Protein AF-A0A935S5H2-F1 (afdb_monomer)

Secondary structure (DSSP, 8-state):
-EE-STTTTT-S---HHHHHHHHHH-SS--EEES---SHHHHHHHHHHS--SEE--SGGGEEE-TTS-EEE-PPPHHHH---

Solvent-accessible surface area (backbone atoms only — not comparable to full-atom values): 4832 Å² total; per-residue (Å²): 110,47,71,34,72,90,29,44,87,64,46,81,20,56,54,50,68,65,47,26,55,49,45,76,72,46,98,63,86,37,30,42,28,26,8,50,51,53,57,66,35,54,34,46,42,46,75,74,29,67,35,71,42,74,58,80,56,69,64,31,49,49,73,49,94,98,59,72,75,47,79,54,77,82,56,64,78,72,50,56,83,131

Structure (mmCIF, N/CA/C/O backbone):
data_AF-A0A935S5H2-F1
#
_entry.id   AF-A0A935S5H2-F1
#
loop_
_atom_site.group_PDB
_atom_site.id
_atom_site.type_symbol
_atom_site.label_atom_id
_atom_site.label_alt_id
_atom_site.label_comp_id
_atom_site.label_asym_id
_atom_site.label_entity_id
_atom_site.label_seq_id
_atom_site.pdbx_PDB_ins_code
_atom_site.Cartn_x
_atom_site.Cartn_y
_atom_site.Cartn_z
_a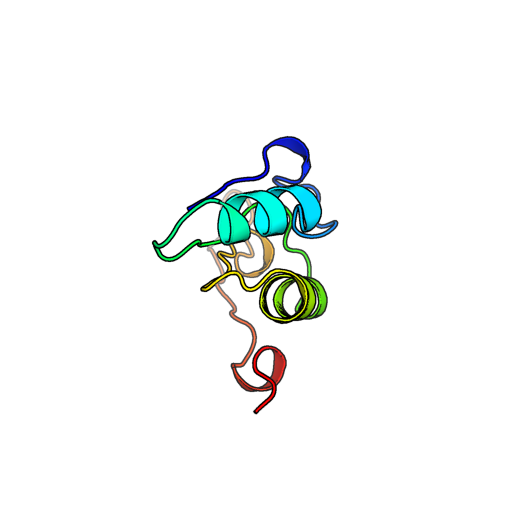tom_site.occupancy
_atom_site.B_iso_or_equiv
_atom_site.auth_seq_id
_atom_site.auth_comp_id
_atom_site.auth_asym_id
_atom_site.auth_atom_id
_atom_site.pdbx_PDB_model_num
ATOM 1 N N . MET A 1 1 ? -11.089 -3.174 -2.800 1.00 92.38 1 MET A N 1
ATOM 2 C CA . MET A 1 1 ? -9.790 -2.518 -3.062 1.00 92.38 1 MET A CA 1
ATOM 3 C C . MET A 1 1 ? -10.075 -1.090 -3.475 1.00 92.38 1 MET A C 1
ATOM 5 O O . MET A 1 1 ? -11.004 -0.893 -4.248 1.00 92.38 1 MET A O 1
ATOM 9 N N . VAL A 1 2 ? -9.330 -0.134 -2.930 1.00 95.44 2 VAL A N 1
ATOM 10 C CA . VAL A 1 2 ? -9.421 1.297 -3.233 1.00 95.44 2 VAL A CA 1
ATOM 11 C C . VAL A 1 2 ? -8.114 1.698 -3.900 1.00 95.44 2 VAL A C 1
ATOM 13 O O . VAL A 1 2 ? -7.049 1.380 -3.377 1.00 95.44 2 VAL A O 1
ATOM 16 N N . GLN A 1 3 ? -8.212 2.348 -5.056 1.00 96.94 3 GLN A N 1
ATOM 17 C CA . GLN A 1 3 ? -7.074 2.886 -5.792 1.00 96.94 3 GLN A CA 1
ATOM 18 C C . GLN A 1 3 ? -7.140 4.408 -5.727 1.00 96.94 3 GLN A C 1
ATOM 20 O O . GLN A 1 3 ? -8.118 4.986 -6.204 1.00 96.94 3 GLN A O 1
ATOM 25 N N . SER A 1 4 ? -6.114 5.045 -5.166 1.00 96.44 4 SER A N 1
ATOM 26 C CA . SER A 1 4 ? -5.933 6.486 -5.333 1.00 96.44 4 SER A CA 1
ATOM 27 C C . SER A 1 4 ? -5.435 6.742 -6.747 1.00 96.44 4 SER A C 1
ATOM 29 O O . SER A 1 4 ? -4.359 6.277 -7.115 1.00 96.44 4 SER A O 1
ATOM 31 N N . VAL A 1 5 ? -6.241 7.436 -7.549 1.00 97.06 5 VAL A N 1
ATOM 32 C CA . VAL A 1 5 ? -5.840 7.854 -8.899 1.00 97.06 5 VAL A CA 1
ATOM 33 C C . VAL A 1 5 ? -4.801 8.970 -8.812 1.00 97.06 5 VAL A C 1
ATOM 35 O O . VAL A 1 5 ? -3.841 8.955 -9.574 1.00 97.06 5 VAL A O 1
ATOM 38 N N . ASP A 1 6 ? -4.963 9.888 -7.858 1.00 96.88 6 ASP A N 1
ATOM 39 C CA . ASP A 1 6 ? -4.080 11.042 -7.680 1.00 96.88 6 ASP A CA 1
ATOM 40 C C . ASP A 1 6 ? -2.667 10.630 -7.254 1.00 96.88 6 ASP A C 1
ATOM 42 O O . ASP A 1 6 ? -1.685 11.192 -7.739 1.00 96.88 6 ASP A O 1
ATOM 46 N N . ASN A 1 7 ? -2.551 9.598 -6.413 1.00 97.19 7 ASN A N 1
ATOM 47 C CA . ASN A 1 7 ? -1.255 9.105 -5.953 1.00 97.19 7 ASN A CA 1
ATOM 48 C C . ASN A 1 7 ? -0.696 7.971 -6.828 1.00 97.19 7 ASN A C 1
ATOM 50 O O . ASN A 1 7 ? 0.425 7.513 -6.593 1.00 97.19 7 ASN A O 1
ATOM 54 N N . ASP A 1 8 ? -1.426 7.468 -7.828 1.00 97.19 8 ASP A N 1
ATOM 55 C CA . ASP A 1 8 ? -0.933 6.332 -8.605 1.00 97.19 8 ASP A CA 1
ATOM 56 C C . ASP A 1 8 ? 0.335 6.686 -9.392 1.00 97.19 8 ASP A C 1
ATOM 58 O O . ASP A 1 8 ? 0.405 7.668 -10.127 1.00 97.19 8 ASP A O 1
ATOM 62 N N . GLY A 1 9 ? 1.374 5.868 -9.229 1.00 95.62 9 GLY A N 1
ATOM 63 C CA . GLY A 1 9 ? 2.669 6.092 -9.870 1.00 95.62 9 GLY A CA 1
ATOM 64 C C . GLY A 1 9 ? 3.476 7.298 -9.367 1.00 95.62 9 GLY A C 1
ATOM 65 O O . GLY A 1 9 ? 4.549 7.535 -9.921 1.00 95.62 9 GLY A O 1
ATOM 66 N N . THR A 1 10 ? 3.034 8.025 -8.331 1.00 97.62 10 THR A N 1
ATOM 67 C CA . THR A 1 10 ? 3.775 9.188 -7.793 1.00 97.62 10 THR A CA 1
ATOM 68 C C . THR A 1 10 ? 4.955 8.795 -6.913 1.00 97.62 10 THR A C 1
ATOM 70 O O . THR A 1 10 ? 5.935 9.528 -6.845 1.00 97.62 10 THR A O 1
ATOM 73 N N . TRP A 1 11 ? 4.891 7.614 -6.285 1.00 97.44 11 TRP A N 1
ATOM 74 C CA . TRP A 1 11 ? 5.845 7.139 -5.271 1.00 97.44 11 TRP A CA 1
ATOM 75 C C . TRP A 1 11 ? 5.836 7.945 -3.963 1.00 97.44 11 TRP A C 1
ATOM 77 O O . TRP A 1 11 ? 6.732 7.767 -3.138 1.00 97.44 11 TRP A O 1
ATOM 87 N N . GLU A 1 12 ? 4.823 8.784 -3.738 1.00 97.81 12 GLU A N 1
ATOM 88 C CA . GLU A 1 12 ? 4.742 9.701 -2.588 1.00 97.81 12 GLU A CA 1
ATOM 89 C C . GLU A 1 12 ? 3.912 9.165 -1.408 1.00 97.81 12 GLU A C 1
ATOM 91 O O . GLU A 1 12 ? 3.807 9.815 -0.373 1.00 97.81 12 GLU A O 1
ATOM 96 N N . GLY A 1 13 ? 3.375 7.949 -1.517 1.00 97.50 13 GLY A N 1
ATOM 97 C CA . GLY A 1 13 ? 2.568 7.304 -0.480 1.00 97.50 13 GLY A C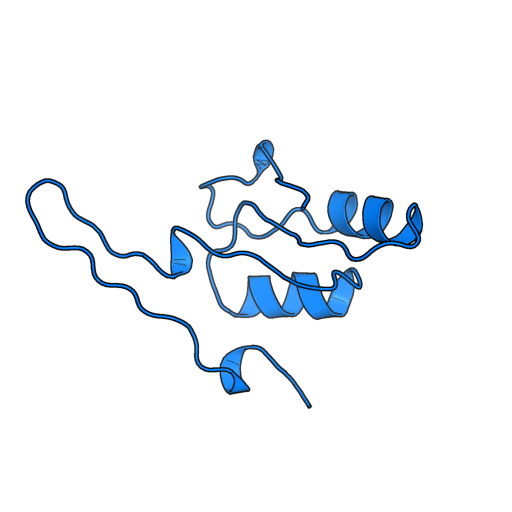A 1
ATOM 98 C C . GLY A 1 13 ? 1.126 7.063 -0.897 1.00 97.50 13 GLY A C 1
ATOM 99 O O . GLY A 1 13 ? 0.688 7.475 -1.967 1.00 97.50 13 GLY A O 1
ATOM 100 N N . TYR A 1 14 ? 0.402 6.344 -0.045 1.00 98.12 14 TYR A N 1
ATOM 101 C CA . TYR A 1 14 ? -1.025 6.095 -0.228 1.00 98.12 14 TYR A CA 1
ATOM 102 C C . TYR A 1 14 ? -1.846 7.346 0.091 1.00 98.12 14 TYR A C 1
ATOM 104 O O . TYR A 1 14 ? -1.360 8.288 0.718 1.00 98.12 14 TYR A O 1
ATOM 112 N N . ASP A 1 15 ? -3.106 7.336 -0.326 1.00 97.38 15 ASP A N 1
ATOM 113 C CA . ASP A 1 15 ? -4.086 8.323 0.112 1.00 97.38 15 ASP A CA 1
ATOM 114 C C . ASP A 1 15 ? -4.683 7.887 1.454 1.00 97.38 15 ASP A C 1
ATOM 116 O O . ASP A 1 15 ? -5.663 7.134 1.521 1.00 97.38 15 ASP A O 1
ATOM 120 N N . ASP A 1 16 ? -4.015 8.291 2.533 1.00 96.75 16 ASP A N 1
ATOM 121 C CA . ASP A 1 16 ? -4.365 7.870 3.888 1.00 96.75 16 ASP A CA 1
ATOM 122 C C . ASP A 1 16 ? -5.745 8.398 4.307 1.00 96.75 16 ASP A C 1
ATOM 124 O O . ASP A 1 16 ? -6.512 7.679 4.947 1.00 96.75 16 ASP A O 1
ATOM 128 N N . GLU A 1 17 ? -6.080 9.633 3.920 1.00 96.12 17 GLU A N 1
ATOM 129 C CA . GLU A 1 17 ? -7.331 10.290 4.301 1.00 96.12 17 GLU A CA 1
ATOM 130 C C . GLU A 1 17 ? -8.530 9.596 3.650 1.00 96.12 17 GLU A C 1
ATOM 132 O O . GLU A 1 17 ? -9.466 9.186 4.344 1.00 96.12 17 GLU A O 1
ATOM 137 N N . VAL A 1 18 ? -8.488 9.399 2.328 1.00 96.19 18 VAL A N 1
ATOM 138 C CA . VAL A 1 18 ? -9.564 8.709 1.607 1.00 96.19 18 VAL A CA 1
ATOM 139 C C . VAL A 1 18 ? -9.681 7.263 2.078 1.00 96.19 18 VAL A C 1
ATOM 141 O O . VAL A 1 18 ? -10.790 6.761 2.284 1.00 96.19 18 VAL A O 1
ATOM 144 N N . THR A 1 19 ? -8.550 6.590 2.301 1.00 97.69 19 THR A N 1
ATOM 145 C CA . THR A 1 19 ? -8.555 5.211 2.799 1.00 97.69 19 THR A CA 1
ATOM 146 C C . THR A 1 19 ? -9.214 5.125 4.174 1.00 97.69 19 THR A C 1
ATO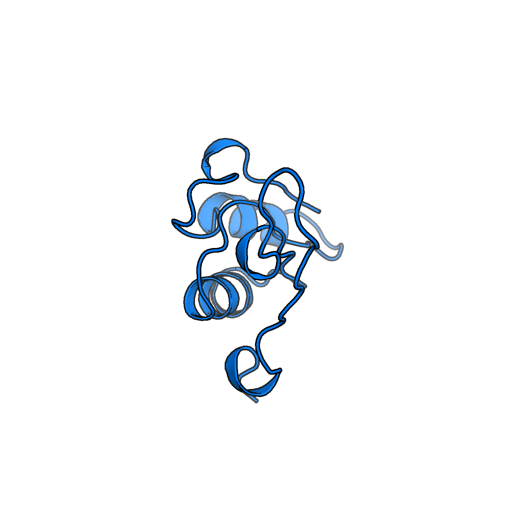M 148 O O . THR A 1 19 ? -10.100 4.292 4.364 1.00 97.69 19 THR A O 1
ATOM 151 N N . GLU A 1 20 ? -8.849 5.996 5.117 1.00 97.19 20 GLU A N 1
ATOM 152 C CA . GLU A 1 20 ? -9.425 6.013 6.465 1.00 97.19 20 GLU A CA 1
ATOM 153 C C . GLU A 1 20 ? -10.935 6.295 6.440 1.00 97.19 20 GLU A C 1
ATOM 155 O O . GLU A 1 20 ? -11.705 5.622 7.133 1.00 97.19 20 GLU A O 1
ATOM 160 N N . GLN A 1 21 ? -11.383 7.249 5.615 1.00 97.50 21 GLN A N 1
ATOM 161 C CA . GLN A 1 21 ? -12.809 7.545 5.451 1.00 97.50 21 GLN A CA 1
ATOM 162 C C . GLN A 1 21 ? -13.586 6.323 4.943 1.00 97.50 21 GLN A C 1
ATOM 164 O O . GLN A 1 21 ? -14.663 6.011 5.461 1.00 97.50 21 GLN A O 1
ATOM 169 N N . ILE A 1 22 ? -13.036 5.596 3.967 1.00 97.25 22 ILE A N 1
ATOM 170 C CA . ILE A 1 22 ? -13.675 4.398 3.414 1.00 97.25 22 ILE A CA 1
ATOM 171 C C . ILE A 1 22 ? -13.698 3.273 4.444 1.00 97.25 22 ILE A C 1
ATOM 173 O O . ILE A 1 22 ? -14.755 2.680 4.650 1.00 97.25 22 ILE A O 1
ATOM 177 N N . VAL A 1 23 ? -12.577 3.007 5.121 1.00 97.38 23 VAL A N 1
ATOM 178 C CA . VAL A 1 23 ? -12.484 1.976 6.168 1.00 97.38 23 VAL A CA 1
ATOM 179 C C . VAL A 1 23 ? -13.526 2.210 7.263 1.00 97.38 23 VAL A C 1
ATOM 181 O O . VAL A 1 23 ? -14.186 1.265 7.680 1.00 97.38 23 VAL A O 1
ATOM 184 N N . LYS A 1 24 ? -13.741 3.461 7.689 1.00 96.88 24 LYS A N 1
ATOM 185 C CA . LYS A 1 24 ? -14.770 3.805 8.689 1.00 96.88 24 LYS A CA 1
ATOM 186 C C . LYS A 1 24 ? -16.206 3.673 8.173 1.00 96.88 24 LYS A C 1
ATOM 188 O O . LYS A 1 24 ? -17.129 3.566 8.976 1.00 96.88 24 LYS A O 1
ATOM 193 N N . SER A 1 25 ? -16.404 3.708 6.857 1.00 98.06 25 SER A N 1
ATOM 194 C CA . SER A 1 25 ? -17.730 3.723 6.228 1.00 98.06 25 SER A CA 1
ATOM 195 C C . SER A 1 25 ? -18.261 2.333 5.873 1.00 98.06 25 SER A C 1
ATOM 197 O O . SER A 1 25 ? -19.441 2.198 5.546 1.00 98.06 25 SER A O 1
ATOM 199 N N . VAL A 1 26 ? -17.418 1.295 5.904 1.00 97.62 26 VAL A N 1
ATOM 200 C CA . VAL A 1 26 ? -17.789 -0.056 5.465 1.00 97.62 26 VAL A CA 1
ATOM 201 C C . VAL A 1 26 ? -17.393 -1.118 6.486 1.00 97.62 26 VAL A C 1
ATOM 203 O O . VAL A 1 26 ? -16.358 -1.033 7.131 1.00 97.62 26 VAL A O 1
ATOM 206 N N . ASN A 1 27 ? -18.196 -2.179 6.577 1.00 97.00 27 ASN A N 1
ATOM 207 C CA . ASN A 1 27 ? -17.932 -3.330 7.454 1.00 97.00 27 ASN A CA 1
ATOM 208 C C . ASN A 1 27 ? -17.270 -4.506 6.709 1.00 97.00 27 ASN A C 1
ATOM 210 O O . ASN A 1 27 ? -17.412 -5.659 7.112 1.00 97.00 27 ASN A O 1
ATOM 214 N N . ILE A 1 28 ? -16.605 -4.236 5.584 1.00 97.75 28 ILE A N 1
ATOM 215 C CA . ILE A 1 28 ? -15.908 -5.242 4.772 1.00 97.75 28 ILE A CA 1
ATOM 216 C C . ILE A 1 28 ? -14.415 -4.902 4.669 1.00 97.75 28 ILE A C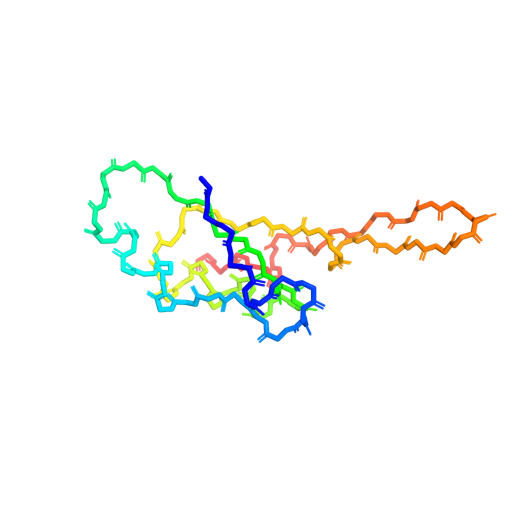 1
ATOM 218 O O . ILE A 1 28 ? -14.063 -3.725 4.747 1.00 97.75 28 ILE A O 1
ATOM 222 N N . PRO A 1 29 ? -13.528 -5.892 4.451 1.00 98.31 29 PRO A N 1
ATOM 223 C CA . PRO A 1 29 ? -12.098 -5.633 4.335 1.00 98.31 29 PRO A CA 1
ATOM 224 C C . PRO A 1 29 ? -11.750 -4.657 3.205 1.00 98.31 29 PRO A C 1
ATOM 226 O O . PRO A 1 29 ? -12.214 -4.792 2.069 1.00 98.31 29 PRO A O 1
ATOM 229 N N . VAL A 1 30 ? -10.867 -3.705 3.507 1.00 98.25 30 VAL A N 1
ATOM 230 C CA . VAL A 1 30 ? -10.377 -2.694 2.560 1.00 98.25 30 VAL A CA 1
ATOM 231 C C . VAL A 1 30 ? -8.900 -2.934 2.265 1.00 98.25 30 VAL A C 1
ATOM 233 O O . VAL A 1 30 ? -8.094 -3.101 3.178 1.00 98.25 30 VAL A O 1
ATOM 236 N N . ILE A 1 31 ? -8.559 -2.931 0.975 1.00 98.50 31 ILE A N 1
ATOM 237 C CA . ILE A 1 31 ? -7.180 -2.979 0.475 1.00 98.50 31 ILE A CA 1
ATOM 238 C C . ILE A 1 31 ? -6.852 -1.597 -0.083 1.00 98.50 31 ILE A C 1
ATOM 240 O O . ILE A 1 31 ? -7.560 -1.164 -0.997 1.00 98.50 31 ILE A O 1
ATOM 244 N N . ALA A 1 32 ? -5.814 -0.946 0.434 1.00 97.94 32 ALA A N 1
ATOM 245 C CA . ALA A 1 32 ? -5.327 0.342 -0.056 1.00 97.94 32 ALA A CA 1
ATOM 246 C C . ALA A 1 32 ? -4.333 0.164 -1.216 1.00 97.94 32 ALA A C 1
ATOM 248 O O . ALA A 1 32 ? -3.536 -0.780 -1.216 1.00 97.94 32 ALA A O 1
ATOM 249 N N . SER A 1 33 ? -4.377 1.047 -2.215 1.00 98.00 33 SER A N 1
ATOM 250 C CA . SER A 1 33 ? -3.498 1.002 -3.387 1.00 98.00 33 SER A CA 1
ATOM 251 C C . SER A 1 33 ? -3.306 2.385 -4.024 1.00 98.00 33 SER A C 1
ATOM 253 O O . SER A 1 33 ? -4.139 3.274 -3.847 1.00 98.00 33 SER A O 1
ATOM 255 N N . GLY A 1 34 ? -2.193 2.546 -4.746 1.00 96.62 34 GLY A N 1
ATOM 256 C CA . GLY A 1 34 ? -1.773 3.793 -5.397 1.00 96.62 34 GLY A CA 1
ATOM 257 C C . GLY A 1 34 ? -0.703 4.538 -4.592 1.00 96.62 34 GLY A C 1
ATOM 258 O O . GLY A 1 34 ? -0.935 4.906 -3.448 1.00 96.62 34 GLY A O 1
ATOM 259 N N . GLY A 1 35 ? 0.485 4.723 -5.179 1.00 97.06 35 GLY A N 1
ATOM 260 C CA . GLY A 1 35 ? 1.525 5.632 -4.662 1.00 97.06 35 GLY A CA 1
ATOM 261 C C . GLY A 1 35 ? 2.574 5.065 -3.702 1.00 97.06 35 GLY A C 1
ATOM 262 O O . GLY A 1 35 ? 3.483 5.784 -3.290 1.00 97.06 35 GLY A O 1
ATOM 263 N N . CYS A 1 36 ? 2.536 3.774 -3.365 1.00 97.81 36 CYS A N 1
ATOM 264 C CA . CYS A 1 36 ? 3.553 3.166 -2.500 1.00 97.81 36 CYS A CA 1
ATOM 265 C C . CYS A 1 36 ? 4.971 3.284 -3.084 1.00 97.81 36 CYS A C 1
ATOM 267 O O . CYS A 1 36 ? 5.227 2.785 -4.180 1.00 97.81 36 CYS A O 1
ATOM 269 N N . GLY A 1 37 ? 5.894 3.882 -2.324 1.00 96.75 37 GLY A N 1
ATOM 270 C CA . GLY A 1 37 ? 7.271 4.119 -2.766 1.00 96.75 37 GLY A CA 1
ATOM 271 C C . GLY A 1 37 ? 8.344 3.499 -1.874 1.00 96.75 37 GLY A C 1
ATOM 272 O O . GLY A 1 37 ? 9.453 3.240 -2.331 1.00 96.75 37 GLY A O 1
ATOM 273 N N . ASN A 1 38 ? 8.021 3.222 -0.613 1.00 96.50 38 ASN A N 1
ATOM 274 C CA . ASN A 1 38 ? 8.934 2.625 0.352 1.00 96.50 38 ASN A CA 1
ATOM 275 C C . ASN A 1 38 ? 8.152 1.867 1.440 1.00 96.50 38 ASN A C 1
ATOM 277 O O . ASN A 1 38 ? 6.920 1.884 1.487 1.00 96.50 38 ASN A O 1
ATOM 281 N N . VAL A 1 39 ? 8.891 1.191 2.318 1.00 96.81 39 VAL A N 1
ATOM 282 C CA . VAL A 1 39 ? 8.339 0.407 3.431 1.00 96.81 39 VAL A CA 1
ATOM 283 C C . VAL A 1 39 ? 7.599 1.278 4.452 1.00 96.81 39 VAL A C 1
ATOM 285 O O . VAL A 1 39 ? 6.609 0.828 5.026 1.00 96.81 39 VAL A O 1
ATOM 288 N N . ASP A 1 40 ? 8.010 2.528 4.654 1.00 96.81 40 ASP A N 1
ATOM 289 C CA . ASP A 1 40 ? 7.333 3.425 5.593 1.00 96.81 40 ASP A CA 1
ATOM 290 C C . ASP A 1 40 ? 5.938 3.818 5.094 1.00 96.81 40 ASP A C 1
ATOM 292 O O . ASP A 1 40 ? 5.018 3.934 5.900 1.00 96.81 40 ASP A O 1
ATOM 296 N N . HIS A 1 41 ? 5.727 3.913 3.775 1.00 97.44 41 HIS A N 1
ATOM 297 C CA . HIS A 1 41 ? 4.391 4.107 3.200 1.00 97.44 41 HIS A CA 1
ATOM 298 C C . HIS A 1 41 ? 3.475 2.914 3.515 1.00 97.44 41 HIS A C 1
ATOM 300 O O . HIS A 1 41 ? 2.308 3.117 3.844 1.00 97.44 41 HIS A O 1
ATOM 306 N N . LEU A 1 42 ? 3.999 1.678 3.470 1.00 96.88 42 LEU A N 1
ATOM 307 C CA . LEU A 1 42 ? 3.255 0.474 3.868 1.00 96.88 42 LEU A CA 1
ATOM 308 C C . LEU A 1 42 ? 2.898 0.484 5.353 1.00 96.88 42 LEU A C 1
ATOM 310 O O . LEU A 1 42 ? 1.757 0.202 5.710 1.00 96.88 42 LEU A O 1
ATOM 314 N N . LYS A 1 43 ? 3.855 0.827 6.219 1.00 95.81 43 LYS A N 1
ATOM 315 C CA . LYS A 1 43 ? 3.593 0.945 7.657 1.00 95.81 43 LYS A CA 1
ATOM 316 C C . LYS A 1 43 ? 2.525 1.989 7.928 1.00 95.81 43 LYS A C 1
ATOM 318 O O . LYS A 1 43 ? 1.566 1.709 8.636 1.00 95.81 43 LYS A O 1
ATOM 323 N N . LYS A 1 44 ? 2.676 3.175 7.340 1.00 95.88 44 LYS A N 1
ATOM 324 C CA . LYS A 1 44 ? 1.753 4.287 7.541 1.00 95.88 44 LYS A CA 1
ATOM 325 C C . LYS A 1 44 ? 0.325 3.860 7.209 1.00 95.88 44 LYS A C 1
ATOM 327 O O . LYS A 1 44 ? -0.504 3.832 8.107 1.00 95.88 44 LYS A O 1
ATOM 332 N N . ILE A 1 45 ? 0.066 3.386 5.989 1.00 96.81 45 ILE A N 1
ATOM 333 C CA . ILE A 1 45 ? -1.298 3.031 5.575 1.00 96.81 45 ILE A CA 1
ATOM 334 C C . ILE A 1 45 ? -1.911 1.919 6.442 1.00 96.81 45 ILE A C 1
ATOM 336 O O . ILE A 1 45 ? -3.079 2.017 6.815 1.00 96.81 45 ILE A O 1
ATOM 340 N N . LEU A 1 46 ? -1.136 0.893 6.816 1.00 95.56 46 LEU A N 1
ATOM 341 C CA . LEU A 1 46 ? -1.630 -0.237 7.612 1.00 95.56 46 LEU A CA 1
ATOM 342 C C . LEU A 1 46 ? -1.923 0.156 9.065 1.00 95.56 46 LEU A C 1
ATOM 344 O O . LEU A 1 46 ? -2.918 -0.295 9.630 1.00 95.56 46 LEU A O 1
ATOM 348 N N . TYR A 1 47 ? -1.085 1.004 9.664 1.00 94.19 47 TYR A N 1
ATOM 349 C CA . TYR A 1 47 ? -1.162 1.320 11.091 1.00 94.19 47 TYR A CA 1
ATOM 350 C C . TYR A 1 47 ? -1.890 2.631 11.410 1.00 94.19 47 TYR A C 1
ATOM 352 O O . TYR A 1 47 ? -2.312 2.806 12.551 1.00 94.19 47 TYR A O 1
ATOM 360 N N . THR A 1 48 ? -2.083 3.543 10.447 1.00 93.38 48 THR A N 1
ATOM 361 C CA . THR A 1 48 ? -2.813 4.804 10.683 1.00 93.38 48 THR A CA 1
ATOM 362 C C . THR A 1 48 ? -4.263 4.774 10.206 1.00 93.38 48 THR A C 1
ATOM 364 O O . THR A 1 48 ? -5.083 5.478 10.783 1.00 93.38 48 THR A O 1
ATOM 367 N N . THR A 1 49 ? -4.614 3.972 9.190 1.00 94.31 49 THR A N 1
ATOM 368 C CA . THR A 1 49 ? -5.957 4.028 8.560 1.00 94.31 49 THR A CA 1
ATOM 369 C C . THR A 1 49 ? -6.866 2.834 8.866 1.00 94.31 49 THR A C 1
ATOM 371 O O . THR A 1 49 ? -8.039 2.849 8.497 1.00 94.31 49 THR A O 1
ATOM 374 N N . ASN A 1 50 ? -6.350 1.795 9.538 1.00 91.06 50 ASN A N 1
ATOM 375 C CA . ASN A 1 50 ? -7.000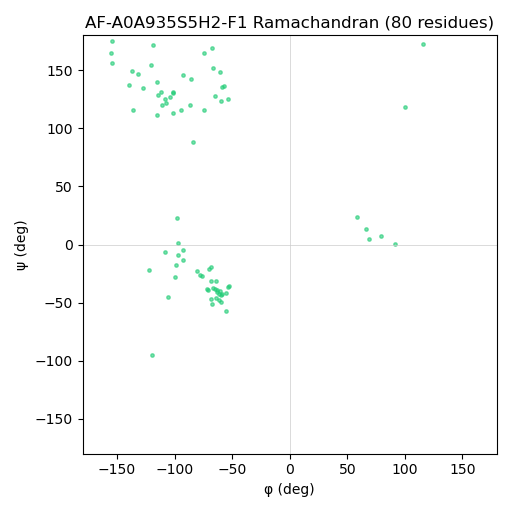 0.484 9.706 1.00 91.06 50 ASN A CA 1
ATOM 376 C C . ASN A 1 50 ? -7.327 -0.236 8.377 1.00 91.06 50 ASN A C 1
ATOM 378 O O . ASN A 1 50 ? -8.217 -1.092 8.320 1.00 91.06 50 ASN A O 1
ATOM 382 N N . ALA A 1 51 ? -6.617 0.084 7.290 1.00 96.94 51 ALA A N 1
ATOM 383 C CA . ALA A 1 51 ? -6.662 -0.727 6.079 1.00 96.94 51 ALA A CA 1
ATOM 384 C C . ALA A 1 51 ? -6.259 -2.176 6.400 1.00 96.94 51 ALA A C 1
ATOM 386 O O . ALA A 1 51 ? -5.295 -2.431 7.117 1.00 96.94 51 ALA A O 1
ATOM 387 N N . HIS A 1 52 ? -6.990 -3.144 5.848 1.00 96.81 52 HIS A N 1
ATOM 388 C CA . HIS A 1 52 ? -6.777 -4.563 6.153 1.00 96.81 52 HIS A CA 1
ATOM 389 C C . HIS A 1 52 ? -5.607 -5.152 5.356 1.00 96.81 52 HIS A C 1
ATOM 391 O O . HIS A 1 52 ? -5.034 -6.169 5.740 1.00 96.81 52 HIS A O 1
ATOM 397 N N . ALA A 1 53 ? -5.273 -4.533 4.224 1.00 97.19 53 ALA A N 1
ATOM 398 C CA . ALA A 1 53 ? -4.101 -4.851 3.426 1.00 97.19 53 ALA A CA 1
ATOM 399 C C . ALA A 1 53 ? -3.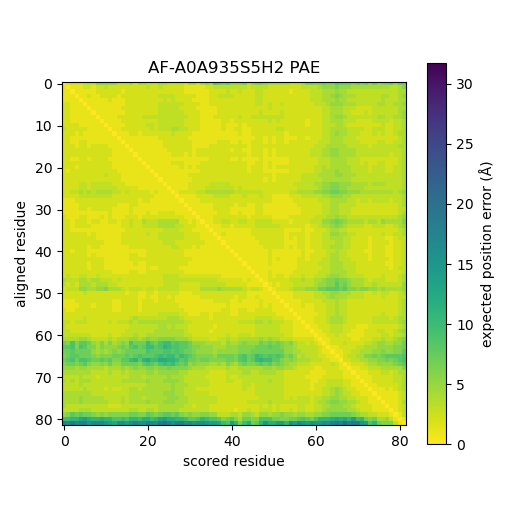677 -3.639 2.586 1.00 97.19 53 ALA A C 1
ATOM 401 O O . ALA A 1 53 ? -4.459 -2.713 2.358 1.00 97.19 53 ALA A O 1
ATOM 402 N N . ALA A 1 54 ? -2.453 -3.691 2.069 1.00 97.06 54 ALA A N 1
ATOM 403 C CA . ALA A 1 54 ? -1.912 -2.715 1.134 1.00 97.06 54 ALA A CA 1
ATOM 404 C C . ALA A 1 54 ? -1.354 -3.441 -0.097 1.00 97.06 54 ALA A C 1
ATOM 406 O O . ALA A 1 54 ? -0.676 -4.463 0.033 1.00 97.06 54 ALA A O 1
ATOM 407 N N . ALA A 1 55 ? -1.667 -2.943 -1.291 1.00 97.19 55 ALA A N 1
ATOM 408 C CA . ALA A 1 55 ? -1.213 -3.512 -2.554 1.00 97.19 55 ALA A CA 1
ATOM 409 C C . ALA A 1 55 ? -0.048 -2.700 -3.132 1.00 97.19 55 ALA A C 1
ATOM 411 O O . ALA A 1 55 ? -0.146 -1.480 -3.271 1.00 97.19 55 ALA A O 1
ATOM 412 N N . ILE A 1 56 ? 1.019 -3.397 -3.535 1.00 96.50 56 ILE A N 1
ATOM 413 C CA . ILE A 1 56 ? 2.196 -2.805 -4.179 1.00 96.50 56 ILE A CA 1
ATOM 414 C C . ILE A 1 56 ? 2.357 -3.308 -5.612 1.00 96.50 56 ILE A C 1
ATOM 416 O O . ILE A 1 56 ? 2.160 -4.487 -5.896 1.00 96.50 56 ILE A O 1
ATOM 420 N N . GLY A 1 57 ? 2.734 -2.392 -6.501 1.00 94.94 57 GLY A N 1
ATOM 421 C CA . GLY A 1 57 ? 3.104 -2.676 -7.886 1.00 94.94 57 GLY A CA 1
ATOM 422 C C . GLY A 1 57 ? 4.543 -2.245 -8.130 1.00 94.94 57 GLY A C 1
ATOM 423 O O . GLY A 1 57 ? 5.476 -2.975 -7.806 1.00 94.94 57 GLY A O 1
ATOM 424 N N . SER A 1 58 ? 4.721 -1.025 -8.641 1.00 93.56 58 SER A N 1
ATOM 425 C CA . SER A 1 58 ? 6.020 -0.480 -9.053 1.00 93.56 58 SER A CA 1
ATOM 426 C C . SER A 1 58 ? 7.112 -0.569 -7.980 1.00 93.56 58 SER A C 1
ATOM 428 O O . SER A 1 58 ? 8.246 -0.878 -8.321 1.00 93.56 58 SER A O 1
ATOM 430 N N . MET A 1 59 ? 6.778 -0.413 -6.692 1.00 95.44 59 MET A N 1
ATOM 431 C CA . MET A 1 59 ? 7.729 -0.590 -5.581 1.00 95.44 59 MET A CA 1
ATOM 432 C C . MET A 1 59 ? 8.447 -1.951 -5.600 1.00 95.44 59 MET A C 1
ATOM 434 O O . MET A 1 59 ? 9.620 -2.020 -5.249 1.00 95.44 59 MET A O 1
ATOM 438 N N . ALA A 1 60 ? 7.758 -3.024 -5.998 1.00 95.88 60 ALA A N 1
ATOM 439 C CA . ALA A 1 60 ? 8.314 -4.376 -6.020 1.00 95.88 60 ALA A CA 1
ATOM 440 C C . ALA A 1 60 ? 8.831 -4.803 -7.401 1.00 95.88 60 ALA A C 1
ATOM 442 O O . ALA A 1 60 ? 9.435 -5.869 -7.522 1.00 95.88 60 ALA A O 1
ATOM 443 N N . VAL A 1 61 ? 8.571 -4.018 -8.453 1.00 95.31 61 VAL A N 1
ATOM 444 C CA . VAL A 1 61 ? 8.796 -4.415 -9.847 1.00 95.31 61 VAL A CA 1
ATOM 445 C C . VAL A 1 61 ? 9.863 -3.538 -10.488 1.00 95.31 61 VAL A C 1
ATOM 447 O O . VAL A 1 61 ? 9.640 -2.374 -10.812 1.00 95.31 61 VAL A O 1
ATOM 450 N N 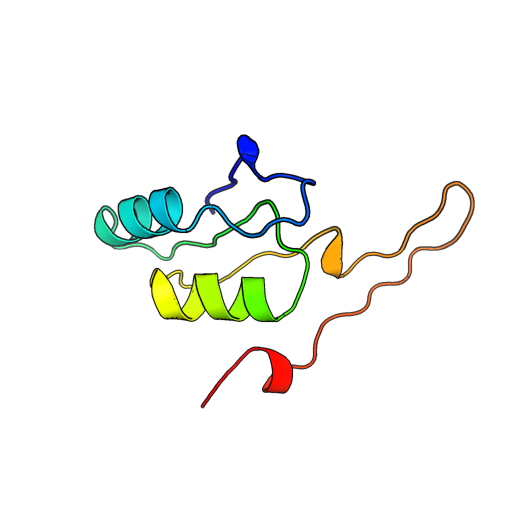. TYR A 1 62 ? 11.006 -4.146 -10.782 1.00 92.19 62 TYR A N 1
ATOM 451 C CA . TYR A 1 62 ? 12.087 -3.531 -11.538 1.00 92.19 62 TYR A CA 1
ATOM 452 C C . TYR A 1 62 ? 12.024 -4.054 -12.970 1.00 92.19 62 TYR A C 1
ATOM 454 O O . TYR A 1 62 ? 12.234 -5.242 -13.227 1.00 92.19 62 TYR A O 1
ATOM 462 N N . SER A 1 63 ? 11.718 -3.173 -13.919 1.00 91.81 63 SER A N 1
ATOM 463 C CA . SER A 1 63 ? 11.619 -3.539 -15.331 1.00 91.81 63 SER A CA 1
ATOM 464 C C . SER A 1 63 ? 12.288 -2.503 -16.227 1.00 91.81 63 SER A C 1
ATOM 466 O O . SER A 1 63 ? 12.338 -1.313 -15.917 1.00 91.81 63 SER A O 1
ATOM 468 N N . LYS A 1 64 ? 12.819 -2.967 -17.359 1.00 92.44 64 LYS A N 1
ATOM 469 C CA 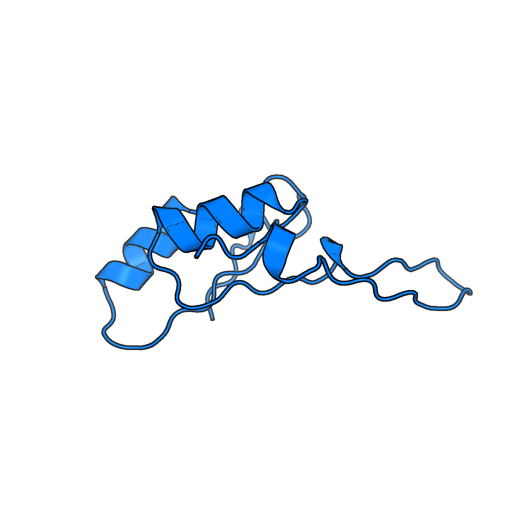. LYS A 1 64 ? 13.362 -2.115 -18.418 1.00 92.44 64 LYS A CA 1
ATOM 470 C C . LYS A 1 64 ? 12.954 -2.685 -19.771 1.00 92.44 64 LYS A C 1
ATOM 472 O O . LYS A 1 64 ? 13.004 -3.895 -19.978 1.00 92.44 64 LYS A O 1
ATOM 477 N N . LYS A 1 65 ? 12.546 -1.816 -20.703 1.00 91.88 65 LYS A N 1
ATOM 478 C CA . LYS A 1 65 ? 12.090 -2.222 -22.043 1.00 91.88 65 LYS A CA 1
ATOM 479 C C . LYS A 1 65 ? 13.144 -3.100 -22.731 1.00 91.88 65 LYS A C 1
ATOM 481 O O . LYS A 1 65 ? 14.292 -2.684 -22.866 1.00 91.88 65 LYS A O 1
ATOM 486 N N . GLY A 1 66 ? 12.736 -4.290 -23.175 1.00 94.50 66 GLY A N 1
ATOM 487 C CA . GLY A 1 66 ? 13.619 -5.264 -23.831 1.00 94.50 66 GLY A CA 1
ATOM 488 C C . GLY A 1 66 ? 14.500 -6.086 -22.880 1.00 94.50 66 GLY A C 1
ATOM 489 O O . GLY A 1 66 ? 15.363 -6.818 -23.350 1.00 94.50 66 GLY A O 1
ATOM 490 N N . MET A 1 67 ? 14.298 -5.975 -21.564 1.00 94.44 67 MET A N 1
ATOM 491 C CA . MET A 1 67 ? 14.976 -6.771 -20.539 1.00 94.44 67 MET A CA 1
ATOM 492 C C . MET A 1 67 ? 13.965 -7.599 -19.734 1.00 94.44 67 MET A C 1
ATOM 494 O O . MET A 1 67 ? 12.753 -7.442 -19.884 1.00 94.44 67 MET A O 1
ATOM 498 N N . GLY A 1 68 ? 14.472 -8.491 -18.881 1.00 93.06 68 GLY A N 1
ATOM 499 C CA . GLY A 1 68 ? 13.651 -9.236 -17.929 1.00 93.06 68 GLY A CA 1
ATOM 500 C C . GLY A 1 68 ? 13.050 -8.354 -16.831 1.00 93.06 68 GLY A C 1
ATOM 501 O O . GLY A 1 68 ? 13.429 -7.194 -16.653 1.00 93.06 68 GLY A O 1
ATOM 502 N N . VAL A 1 69 ? 12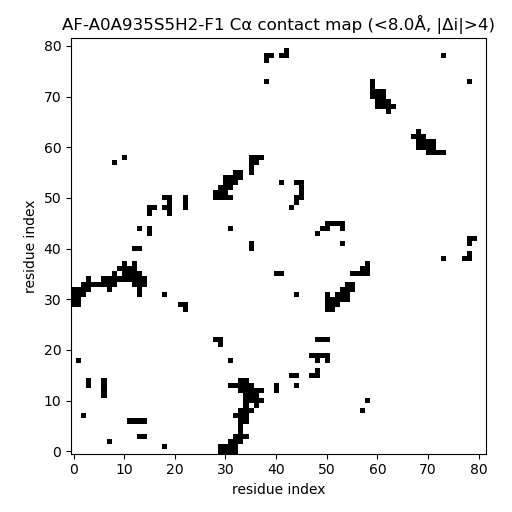.117 -8.940 -16.083 1.00 95.94 69 VAL A N 1
ATOM 503 C CA . VAL A 1 69 ? 11.502 -8.339 -14.895 1.00 95.94 69 VAL A CA 1
ATOM 504 C C . VAL A 1 69 ? 12.142 -8.950 -13.654 1.00 95.94 69 VAL A C 1
ATOM 506 O O . VAL A 1 69 ? 12.218 -10.172 -13.541 1.00 95.94 69 VAL A O 1
ATOM 509 N N . LEU A 1 70 ? 12.579 -8.105 -12.723 1.00 96.19 70 LEU A N 1
ATOM 510 C CA . LEU A 1 70 ? 12.957 -8.519 -11.376 1.00 96.19 70 LEU A CA 1
ATOM 511 C C . LEU A 1 70 ? 11.840 -8.113 -10.417 1.00 96.19 70 LEU A C 1
ATOM 513 O O . LEU A 1 70 ? 11.439 -6.951 -10.381 1.00 96.19 70 LEU A O 1
ATOM 517 N N . ILE A 1 71 ? 11.360 -9.080 -9.640 1.00 96.12 71 ILE A N 1
ATOM 518 C CA . ILE A 1 71 ? 10.389 -8.848 -8.574 1.00 96.12 71 ILE A CA 1
ATOM 519 C C . ILE A 1 71 ? 11.107 -9.014 -7.239 1.00 96.12 71 ILE A C 1
ATOM 521 O O . ILE A 1 71 ? 11.724 -10.050 -6.990 1.00 96.12 71 ILE A O 1
ATOM 525 N N . HIS A 1 72 ? 11.021 -7.998 -6.389 1.00 94.69 72 HIS A N 1
ATOM 526 C CA . HIS A 1 72 ? 11.597 -8.007 -5.054 1.00 94.69 72 HIS A CA 1
ATOM 527 C C . HIS A 1 72 ? 10.595 -7.430 -4.057 1.00 94.69 72 HIS A C 1
ATOM 529 O O . HIS A 1 72 ? 10.226 -6.263 -4.140 1.00 94.69 72 HIS A O 1
ATOM 535 N N . PHE A 1 73 ? 10.146 -8.264 -3.122 1.00 95.56 73 PHE A N 1
ATOM 536 C CA . PHE A 1 73 ? 9.257 -7.845 -2.044 1.00 95.56 73 PHE A CA 1
ATOM 537 C C . PHE A 1 73 ? 10.067 -7.452 -0.804 1.00 95.56 73 PHE A C 1
ATOM 539 O O . PHE A 1 73 ? 11.080 -8.104 -0.530 1.00 95.56 73 PHE A O 1
ATOM 546 N N . PRO A 1 74 ? 9.605 -6.453 -0.028 1.00 94.19 74 PRO A N 1
ATOM 547 C CA . PRO A 1 74 ? 10.147 -6.219 1.302 1.00 94.19 74 PRO A CA 1
ATOM 548 C C . PRO A 1 74 ? 9.918 -7.454 2.179 1.00 94.19 74 PRO A C 1
ATOM 550 O O . PRO A 1 74 ? 8.932 -8.185 2.017 1.00 94.19 74 PRO A O 1
ATOM 553 N N . LYS A 1 75 ? 10.829 -7.694 3.118 1.00 94.00 75 LYS A N 1
ATOM 554 C CA . LYS A 1 75 ? 10.670 -8.751 4.112 1.00 94.00 75 LYS A CA 1
ATOM 555 C C . LYS A 1 75 ? 9.512 -8.411 5.040 1.00 94.00 75 LYS A C 1
ATOM 557 O O . LYS A 1 75 ? 9.202 -7.245 5.287 1.00 94.00 75 LYS A O 1
ATOM 562 N N . ARG A 1 76 ? 8.876 -9.440 5.596 1.00 91.94 76 ARG A N 1
ATOM 563 C CA . ARG A 1 76 ? 7.721 -9.262 6.480 1.00 91.94 76 ARG A CA 1
ATOM 564 C C . ARG A 1 76 ? 8.072 -8.406 7.695 1.00 91.94 76 ARG A C 1
ATOM 566 O O . ARG A 1 76 ? 7.298 -7.521 8.036 1.00 91.94 76 ARG A O 1
ATOM 573 N N . GLU A 1 77 ? 9.236 -8.641 8.291 1.00 94.19 77 GLU A N 1
ATOM 574 C CA . GLU A 1 77 ? 9.707 -7.951 9.501 1.00 94.19 77 GLU A CA 1
ATOM 575 C C . GLU A 1 77 ? 10.017 -6.469 9.243 1.00 94.19 77 GLU A C 1
ATOM 577 O O . GLU A 1 77 ? 10.070 -5.664 10.168 1.00 94.19 77 GLU A O 1
ATOM 582 N N . GLU A 1 78 ? 10.215 -6.089 7.978 1.00 93.62 78 GLU A N 1
ATOM 583 C CA . GLU A 1 78 ? 10.392 -4.691 7.605 1.00 93.62 78 GLU A CA 1
ATOM 584 C C . GLU A 1 78 ? 9.058 -3.946 7.612 1.00 93.62 78 GLU A C 1
ATOM 586 O O . GLU A 1 78 ? 9.074 -2.744 7.840 1.00 93.62 78 GLU A O 1
ATOM 591 N N . VAL A 1 79 ? 7.926 -4.629 7.394 1.00 92.56 79 VAL A N 1
ATOM 592 C CA . VAL A 1 79 ? 6.593 -4.022 7.229 1.00 92.56 79 VAL A CA 1
ATOM 593 C C . VAL A 1 79 ? 5.708 -4.212 8.460 1.00 92.56 79 VAL A C 1
ATOM 595 O O . VAL A 1 79 ? 5.049 -3.266 8.885 1.00 92.56 79 VAL A O 1
ATOM 598 N N . ILE A 1 80 ? 5.674 -5.422 9.015 1.00 88.69 80 ILE A N 1
ATOM 599 C CA . ILE A 1 80 ? 4.792 -5.799 10.119 1.00 88.69 80 ILE A CA 1
ATOM 600 C C . ILE A 1 80 ? 5.542 -5.626 11.439 1.00 88.69 80 ILE A C 1
ATOM 602 O O . ILE A 1 80 ? 6.521 -6.321 11.698 1.00 88.69 80 ILE A O 1
ATOM 606 N N . VAL A 1 81 ? 5.059 -4.703 12.262 1.00 79.25 81 VAL A N 1
ATOM 607 C CA . VAL A 1 81 ? 5.409 -4.567 13.677 1.00 79.25 81 VAL A CA 1
ATOM 608 C C . VAL A 1 81 ? 4.479 -5.493 14.467 1.00 79.25 81 VAL A C 1
ATOM 610 O O . VAL A 1 81 ? 3.257 -5.367 14.342 1.00 79.25 81 VAL A O 1
ATOM 613 N N . GLU A 1 82 ? 5.057 -6.459 15.187 1.00 63.56 82 GLU A N 1
ATOM 614 C CA . GLU A 1 82 ? 4.344 -7.354 16.118 1.00 63.56 82 GLU A CA 1
ATOM 615 C C . GLU A 1 82 ? 3.946 -6.648 17.420 1.00 63.56 82 GLU A C 1
ATOM 617 O O . GLU A 1 82 ? 4.713 -5.768 17.880 1.00 63.56 82 GLU A O 1
#

Foldseek 3Di:
DDEDPPQAPVLQAWPQPVLLVVVVVDPDAAETYHNNNDLVSLQCNVPPRVHPYYDDDPNQWDDDPPDDIGGHDDDPVSRDDD

Sequence (82 aa):
MVQSVDNDGTWEGYDDEVTEQIVKSVNIPVIASGGCGNVDHLKKILYTTNAHAAAIGSMAVYSKKGMGVLIHFPKREEVIVE

Mean predicted aligned error: 2.83 Å

pLDDT: mean 95.28, std 4.43, range [63.56, 98.5]

Nearest PDB structures (foldseek):
  1ox5-assembly1_A  TM=9.773E-01  e=9.846E-05  Saccharomyces cerevisiae
  5tql-assembly2_B  TM=9.746E-01  e=2.240E-04  Thermotoga maritima MSB8
  1ox4-assembly2_B  TM=9.753E-01  e=3.876E-04  Saccharomyces cerevisiae
  3zr4-assembly1_A  TM=9.693E-01  e=1.954E-04  Thermotoga maritima
  5d2w-assembly1_A  TM=9.736E-01  e=3.619E-04  synthetic construct

Radius of gyration: 13.35 Å; Cα contacts (8 Å, |Δi|>4): 138; chains: 1; bounding box: 33×20×40 Å